Protein AF-A0A6J4Q0Q1-F1 (afdb_monomer)

Structure (mmCIF, N/CA/C/O backbone):
data_AF-A0A6J4Q0Q1-F1
#
_entry.id   AF-A0A6J4Q0Q1-F1
#
loop_
_atom_site.group_PDB
_atom_site.id
_atom_site.type_symbol
_atom_site.label_atom_id
_atom_site.label_alt_id
_atom_site.label_comp_id
_atom_site.label_asym_id
_atom_site.label_entity_id
_atom_site.label_seq_id
_atom_site.pdbx_PDB_ins_code
_atom_site.Cartn_x
_atom_site.Cartn_y
_atom_site.Cartn_z
_atom_site.occupancy
_atom_site.B_iso_or_equiv
_atom_site.auth_seq_id
_atom_site.auth_comp_id
_atom_site.auth_asym_id
_atom_site.auth_atom_id
_atom_site.pdbx_PDB_model_num
ATOM 1 N N . GLY A 1 1 ? -14.219 4.860 -4.121 1.00 73.25 1 GLY A N 1
ATOM 2 C CA . GLY A 1 1 ? -13.343 6.038 -3.914 1.00 73.25 1 GLY A CA 1
ATOM 3 C C . GLY A 1 1 ? -12.033 5.874 -4.670 1.00 73.25 1 GLY A C 1
ATOM 4 O O . GLY A 1 1 ? -11.793 4.786 -5.181 1.00 73.25 1 GLY A O 1
ATOM 5 N N . VAL A 1 2 ? -11.190 6.915 -4.713 1.00 71.25 2 VAL A N 1
ATOM 6 C CA . VAL A 1 2 ? -9.924 6.968 -5.491 1.00 71.25 2 VAL A CA 1
ATOM 7 C C . VAL A 1 2 ? -8.997 5.775 -5.211 1.00 71.25 2 VAL A C 1
ATOM 9 O O . VAL A 1 2 ? -8.459 5.186 -6.141 1.00 71.25 2 VAL A O 1
ATOM 12 N N . SER A 1 3 ? -8.892 5.341 -3.950 1.00 72.56 3 SER A N 1
ATOM 13 C CA . SER A 1 3 ? -8.111 4.152 -3.563 1.00 72.56 3 SER A CA 1
ATOM 14 C C . SER A 1 3 ? -8.631 2.853 -4.199 1.00 72.56 3 SER A C 1
ATOM 16 O O . SER A 1 3 ? -7.836 2.053 -4.679 1.00 72.56 3 SER A O 1
ATOM 18 N N . GLY A 1 4 ? -9.953 2.670 -4.280 1.00 76.06 4 GLY A N 1
ATOM 19 C CA . GLY A 1 4 ? -10.545 1.505 -4.944 1.00 76.06 4 GLY A CA 1
ATOM 20 C C . GLY A 1 4 ? -10.343 1.534 -6.460 1.00 76.06 4 GLY A C 1
ATOM 21 O O . GLY A 1 4 ? -10.070 0.501 -7.055 1.00 76.06 4 GLY A O 1
ATOM 22 N N . PHE A 1 5 ? -10.406 2.718 -7.079 1.00 78.75 5 PHE A N 1
ATOM 23 C CA . PHE A 1 5 ? -10.110 2.872 -8.506 1.00 78.75 5 PHE A CA 1
ATOM 24 C C . PHE A 1 5 ? -8.646 2.535 -8.822 1.00 78.75 5 PHE A C 1
ATOM 26 O O . PHE A 1 5 ? -8.393 1.736 -9.719 1.00 78.75 5 PHE A O 1
ATOM 33 N N . TYR A 1 6 ? -7.697 3.071 -8.044 1.00 81.06 6 TYR A N 1
ATOM 34 C CA . TYR A 1 6 ? -6.270 2.750 -8.162 1.00 81.06 6 TYR A CA 1
ATOM 35 C C . TYR A 1 6 ? -6.022 1.239 -8.076 1.00 81.06 6 TYR A C 1
ATOM 37 O O . TYR A 1 6 ? -5.402 0.654 -8.960 1.00 81.06 6 TYR A O 1
ATOM 45 N N . VAL A 1 7 ? -6.560 0.590 -7.041 1.00 83.25 7 VAL A N 1
ATOM 46 C CA . VAL A 1 7 ? -6.409 -0.854 -6.836 1.00 83.25 7 VAL A CA 1
ATOM 47 C C . VAL A 1 7 ? -6.980 -1.647 -8.012 1.00 83.25 7 VAL A C 1
ATOM 49 O O . VAL A 1 7 ? -6.308 -2.541 -8.523 1.00 83.25 7 VAL A O 1
ATOM 52 N N . SER A 1 8 ? -8.200 -1.330 -8.455 1.00 82.19 8 SER A N 1
ATOM 53 C CA . SER A 1 8 ? -8.849 -2.037 -9.564 1.00 82.19 8 SER A CA 1
ATOM 54 C C . SER A 1 8 ? -8.098 -1.859 -10.881 1.00 82.19 8 SER A C 1
ATOM 56 O O . SER A 1 8 ? -7.964 -2.816 -11.637 1.00 82.19 8 SER A O 1
ATOM 58 N N . PHE A 1 9 ? -7.555 -0.669 -11.140 1.00 86.94 9 PHE A N 1
ATOM 59 C CA . PHE A 1 9 ? -6.755 -0.394 -12.331 1.00 86.94 9 PHE A CA 1
ATOM 60 C C . PHE A 1 9 ? -5.434 -1.181 -12.337 1.00 86.94 9 PHE A C 1
ATOM 62 O O . PHE A 1 9 ? -5.097 -1.841 -13.322 1.00 86.94 9 PHE A O 1
ATOM 69 N N . ILE A 1 10 ? -4.705 -1.177 -11.217 1.00 87.75 10 ILE A N 1
ATOM 70 C CA . ILE A 1 10 ? -3.432 -1.903 -11.095 1.00 87.75 10 ILE A CA 1
ATOM 71 C C . ILE A 1 10 ? -3.640 -3.421 -11.131 1.00 87.75 10 ILE A C 1
ATOM 73 O O . ILE A 1 10 ? -2.828 -4.137 -11.708 1.00 87.75 10 ILE A O 1
ATOM 77 N N . ARG A 1 11 ? -4.733 -3.935 -10.560 1.00 84.69 11 ARG A N 1
ATOM 78 C CA . ARG A 1 11 ? -5.059 -5.370 -10.618 1.00 84.69 11 ARG A CA 1
ATOM 79 C C . ARG A 1 11 ? -5.657 -5.799 -11.963 1.00 84.69 11 ARG A C 1
ATOM 81 O O . ARG A 1 11 ? -5.553 -6.969 -12.310 1.00 84.69 11 ARG A O 1
ATOM 88 N N . GLY A 1 12 ? -6.268 -4.873 -12.704 1.00 87.25 12 GLY A N 1
ATOM 89 C CA . GLY A 1 12 ? -6.841 -5.109 -14.034 1.00 87.25 12 GLY A CA 1
ATOM 90 C C . GLY A 1 12 ? -5.834 -5.020 -15.184 1.00 87.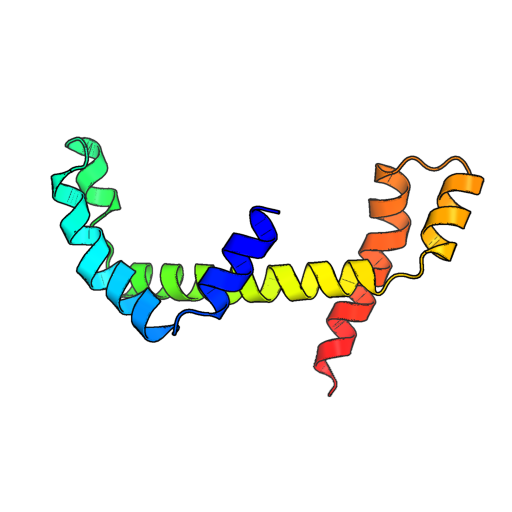25 12 GLY A C 1
ATOM 91 O O . GLY A 1 12 ? -6.162 -5.396 -16.306 1.00 87.25 12 GLY A O 1
ATOM 92 N N . THR A 1 13 ? -4.612 -4.545 -14.927 1.00 91.12 13 THR A N 1
ATOM 93 C CA . THR A 1 13 ? -3.535 -4.473 -15.923 1.00 91.12 13 THR A CA 1
ATOM 94 C C . THR A 1 13 ? -2.521 -5.602 -15.704 1.00 91.12 13 THR A C 1
ATOM 96 O O . THR A 1 13 ? -2.079 -5.814 -14.572 1.00 91.12 13 THR A O 1
ATOM 99 N N . PRO A 1 14 ? -2.112 -6.341 -16.754 1.00 92.25 14 PRO A N 1
ATOM 100 C CA . PRO A 1 14 ? -1.101 -7.385 -16.611 1.00 92.25 14 PRO A CA 1
ATOM 101 C C . PRO A 1 14 ? 0.225 -6.821 -16.082 1.00 92.25 14 PRO A C 1
ATOM 103 O O . PRO A 1 14 ? 0.696 -5.790 -16.563 1.00 92.25 14 PRO A O 1
ATOM 106 N N . LEU A 1 15 ? 0.874 -7.523 -15.144 1.00 91.44 15 LEU A N 1
ATOM 107 C CA . LEU A 1 15 ? 2.156 -7.092 -14.561 1.00 91.44 15 LEU A CA 1
ATOM 108 C C . LEU A 1 15 ? 3.220 -6.824 -15.636 1.00 91.44 15 LEU A C 1
ATOM 110 O O . LEU A 1 15 ? 3.967 -5.855 -15.546 1.00 91.44 15 LEU A O 1
ATOM 114 N N . ILE A 1 16 ? 3.259 -7.651 -16.682 1.00 91.00 16 ILE A N 1
ATOM 115 C CA . ILE A 1 16 ? 4.203 -7.480 -17.789 1.00 91.00 16 ILE A CA 1
ATOM 116 C C . ILE A 1 16 ? 4.015 -6.134 -18.508 1.00 91.00 16 ILE A C 1
ATOM 118 O O . ILE A 1 16 ? 4.998 -5.482 -18.848 1.00 91.00 16 ILE A O 1
ATOM 122 N N . VAL A 1 17 ? 2.770 -5.667 -18.659 1.00 92.38 17 VAL A N 1
ATOM 123 C CA . VAL A 1 17 ? 2.462 -4.351 -19.242 1.00 92.38 17 VAL A CA 1
ATOM 124 C C . VAL A 1 17 ? 2.972 -3.238 -18.332 1.00 92.38 17 VAL A C 1
ATOM 126 O O . VAL A 1 17 ? 3.534 -2.266 -18.824 1.00 92.38 17 VAL A O 1
ATOM 129 N N . GLN A 1 18 ? 2.848 -3.394 -17.011 1.00 92.19 18 GLN A N 1
ATOM 130 C CA . GLN A 1 18 ? 3.374 -2.425 -16.042 1.00 92.19 18 GLN A CA 1
ATOM 131 C C . GLN A 1 18 ? 4.906 -2.339 -16.106 1.00 92.19 18 GLN A C 1
ATOM 133 O O . GLN A 1 18 ? 5.456 -1.241 -16.118 1.00 92.19 18 GLN A O 1
ATOM 138 N N . ILE A 1 19 ? 5.596 -3.480 -16.216 1.00 91.06 19 ILE A N 1
ATOM 139 C CA . ILE A 1 19 ? 7.058 -3.527 -16.375 1.00 91.06 19 ILE A CA 1
ATOM 140 C C . ILE A 1 19 ? 7.478 -2.842 -17.679 1.00 91.06 19 ILE A C 1
ATOM 142 O O . ILE A 1 19 ? 8.362 -1.987 -17.655 1.00 91.06 19 ILE A O 1
ATOM 146 N N . PHE A 1 20 ? 6.834 -3.168 -18.804 1.00 90.88 20 PHE A N 1
ATOM 147 C CA . PHE A 1 20 ? 7.135 -2.534 -20.090 1.00 90.88 20 PHE A CA 1
ATOM 148 C C . PHE A 1 20 ? 6.871 -1.031 -20.069 1.00 90.88 20 PHE A C 1
ATOM 150 O O . PHE A 1 20 ? 7.688 -0.260 -20.566 1.00 90.88 20 PHE A O 1
ATOM 157 N N . PHE A 1 21 ? 5.766 -0.603 -19.462 1.00 90.75 21 PHE A N 1
ATOM 158 C CA . PHE A 1 21 ? 5.441 0.811 -19.341 1.00 90.75 21 PHE A CA 1
ATOM 159 C C . PHE A 1 21 ? 6.502 1.568 -18.533 1.00 90.75 21 PHE A C 1
ATOM 161 O O . PHE A 1 21 ? 6.955 2.626 -18.962 1.00 90.75 21 PHE A O 1
ATOM 168 N N . ILE A 1 22 ? 6.952 1.016 -17.404 1.00 90.81 22 ILE A N 1
ATOM 169 C CA . ILE A 1 22 ? 7.969 1.655 -16.557 1.00 90.81 22 ILE A CA 1
ATOM 170 C C . ILE A 1 22 ? 9.349 1.645 -17.225 1.00 90.81 22 ILE A C 1
ATOM 172 O O . ILE A 1 22 ? 10.052 2.648 -17.176 1.00 90.81 22 ILE A O 1
ATOM 176 N N . TYR A 1 23 ? 9.739 0.542 -17.861 1.00 88.56 23 TYR A N 1
ATOM 177 C CA . TYR A 1 23 ? 11.078 0.410 -18.434 1.00 88.56 23 TYR A CA 1
ATOM 178 C C . TYR A 1 23 ? 11.233 1.117 -19.787 1.00 88.56 23 TYR A C 1
ATOM 180 O O . TYR A 1 23 ? 12.260 1.737 -20.041 1.00 88.56 23 TYR A O 1
ATOM 188 N N . LEU A 1 24 ? 10.223 1.039 -20.660 1.00 88.62 24 LEU A N 1
ATOM 189 C CA . LEU A 1 24 ? 10.294 1.577 -22.025 1.00 88.62 24 LEU A CA 1
ATOM 190 C C . LEU A 1 24 ? 9.498 2.870 -22.207 1.00 88.62 24 LEU A C 1
ATOM 192 O O . LEU A 1 24 ? 9.894 3.715 -23.006 1.00 88.62 24 LEU A O 1
ATOM 196 N N . GLY A 1 25 ? 8.371 3.024 -21.509 1.00 87.62 25 GLY A N 1
ATOM 197 C CA . GLY A 1 25 ? 7.484 4.182 -21.657 1.00 87.62 25 GLY A CA 1
ATOM 198 C C . GLY A 1 25 ? 7.915 5.381 -20.814 1.00 87.62 25 GLY A C 1
ATOM 199 O O . GLY A 1 25 ? 7.936 6.509 -21.297 1.00 87.62 25 GLY A O 1
ATOM 200 N N . LEU A 1 26 ? 8.312 5.144 -19.566 1.00 86.12 26 LEU A N 1
ATOM 201 C CA . LEU A 1 26 ? 8.676 6.190 -18.606 1.00 86.12 26 LEU A CA 1
ATOM 202 C C . LEU A 1 26 ? 9.876 7.049 -19.063 1.00 86.12 26 LEU A C 1
ATOM 204 O O . LEU A 1 26 ? 9.768 8.274 -18.981 1.00 86.12 26 LEU A O 1
ATOM 208 N N . PRO A 1 27 ? 10.947 6.483 -19.661 1.00 85.81 27 PRO A N 1
ATOM 209 C CA . PRO A 1 27 ? 12.029 7.282 -20.239 1.00 85.81 27 PRO A CA 1
ATOM 210 C C . PRO A 1 27 ? 11.584 8.180 -21.400 1.00 85.81 27 PRO A C 1
ATOM 212 O O . PRO A 1 27 ? 12.148 9.253 -21.589 1.00 85.81 27 PRO A O 1
ATOM 215 N N . GLN A 1 28 ? 10.544 7.803 -22.155 1.00 85.06 28 GLN A N 1
ATOM 216 C CA . GLN A 1 28 ? 10.004 8.658 -23.223 1.00 85.06 28 GLN A CA 1
ATOM 217 C C . GLN A 1 28 ? 9.320 9.902 -22.656 1.00 85.06 28 GLN A C 1
ATOM 219 O O . GLN A 1 28 ? 9.233 10.918 -23.337 1.00 85.06 28 GLN A O 1
ATOM 224 N N . LEU A 1 29 ? 8.855 9.855 -21.407 1.00 82.25 29 LEU A N 1
ATOM 225 C CA . LEU A 1 29 ? 8.280 11.013 -20.728 1.00 82.25 29 LEU A CA 1
ATOM 226 C C . LEU A 1 29 ? 9.351 11.961 -20.171 1.00 82.25 29 LEU A C 1
ATOM 228 O O . LEU A 1 29 ? 9.040 13.117 -19.891 1.00 82.25 29 LEU A O 1
ATOM 232 N N . ALA A 1 30 ? 10.612 11.519 -20.079 1.00 82.56 30 ALA A N 1
ATOM 233 C CA . ALA A 1 30 ? 11.727 12.337 -19.602 1.00 82.56 30 ALA A CA 1
ATOM 234 C C . ALA A 1 30 ? 11.904 13.624 -20.425 1.00 82.56 30 ALA A C 1
ATOM 236 O O . ALA A 1 30 ? 12.272 14.655 -19.872 1.00 82.56 30 ALA A O 1
ATOM 237 N N . GLN A 1 31 ? 11.577 13.597 -21.722 1.00 80.12 31 GLN A N 1
ATOM 238 C CA . GLN A 1 31 ? 11.669 14.765 -22.609 1.00 80.12 31 GLN A CA 1
ATOM 239 C C . GLN A 1 31 ? 10.724 15.915 -22.220 1.00 80.12 31 GLN A C 1
ATOM 241 O O . GLN A 1 31 ? 10.984 17.066 -22.555 1.00 80.12 31 GLN A O 1
ATOM 246 N N . TYR A 1 32 ? 9.641 15.615 -21.497 1.00 83.31 32 TYR A N 1
ATOM 247 C CA . TYR A 1 32 ? 8.689 16.612 -21.003 1.00 83.31 32 TYR A CA 1
ATOM 248 C C . TYR A 1 32 ? 9.034 17.096 -19.586 1.00 83.31 32 TYR A C 1
ATOM 250 O O . TYR A 1 32 ? 8.375 17.996 -19.066 1.00 83.31 32 TYR A O 1
ATOM 258 N N . ALA A 1 33 ? 10.050 16.508 -18.946 1.00 78.81 33 ALA A N 1
ATOM 259 C CA . ALA A 1 33 ? 10.463 16.873 -17.601 1.00 78.81 33 ALA A CA 1
ATOM 260 C C . ALA A 1 33 ? 11.482 18.035 -17.617 1.00 78.81 33 ALA A C 1
ATOM 262 O O . ALA A 1 33 ? 12.384 18.065 -18.465 1.00 78.81 33 ALA A O 1
ATOM 263 N N . PRO A 1 34 ? 11.399 18.980 -16.658 1.00 77.94 34 PRO A N 1
ATOM 264 C CA . PRO A 1 34 ? 12.403 20.028 -16.489 1.00 77.94 34 PRO A CA 1
ATOM 265 C C . PRO A 1 34 ? 13.795 19.423 -16.281 1.00 77.94 34 PRO A C 1
ATOM 267 O O . PRO A 1 34 ? 13.932 18.472 -15.514 1.00 77.94 34 PRO A O 1
ATOM 270 N N . GLY A 1 35 ? 14.821 19.998 -16.918 1.00 78.44 35 GLY A N 1
ATOM 271 C CA . GLY A 1 35 ? 16.207 19.494 -16.984 1.00 78.44 35 GLY A CA 1
ATOM 272 C C . GLY A 1 35 ? 16.720 18.668 -15.788 1.00 78.44 35 GLY A C 1
ATOM 273 O O . GLY A 1 35 ? 17.082 17.509 -15.987 1.00 78.44 35 GLY A O 1
ATOM 274 N N . PRO A 1 36 ? 16.721 19.187 -14.543 1.00 78.69 36 PRO A N 1
ATOM 275 C CA . PRO A 1 36 ? 17.267 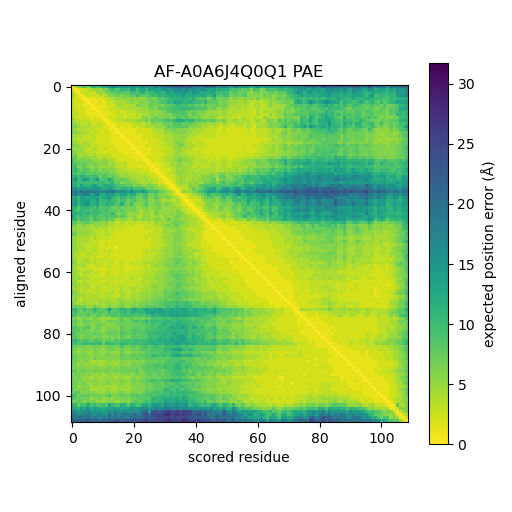18.453 -13.395 1.00 78.69 36 PRO A CA 1
ATOM 276 C C . PRO A 1 36 ? 16.456 17.209 -12.990 1.00 78.69 36 PRO A C 1
ATOM 278 O O . PRO A 1 36 ? 16.970 16.351 -12.279 1.00 78.69 36 PRO A O 1
ATOM 281 N N . LEU A 1 37 ? 15.201 17.090 -13.429 1.00 78.25 37 LEU A N 1
ATOM 282 C CA . LEU A 1 37 ? 14.314 15.972 -13.103 1.00 78.25 37 LEU A CA 1
ATOM 283 C C . LEU A 1 37 ? 14.317 14.870 -14.169 1.00 78.25 37 LEU A C 1
ATOM 285 O O . LEU A 1 37 ? 13.785 13.797 -13.911 1.00 78.25 37 LEU A O 1
ATOM 289 N N . GLN A 1 38 ? 14.931 15.080 -15.339 1.00 77.25 38 GLN A N 1
ATOM 290 C CA . GLN A 1 38 ? 14.927 14.095 -16.434 1.00 77.25 38 GLN A CA 1
ATOM 291 C C . GLN A 1 38 ? 15.556 12.755 -16.020 1.00 77.25 38 GLN A C 1
ATOM 293 O O . GLN A 1 38 ? 15.067 11.693 -16.401 1.00 77.25 38 GLN A O 1
ATOM 298 N N . GLY A 1 39 ? 16.577 12.796 -15.158 1.00 75.50 39 GLY A N 1
ATOM 299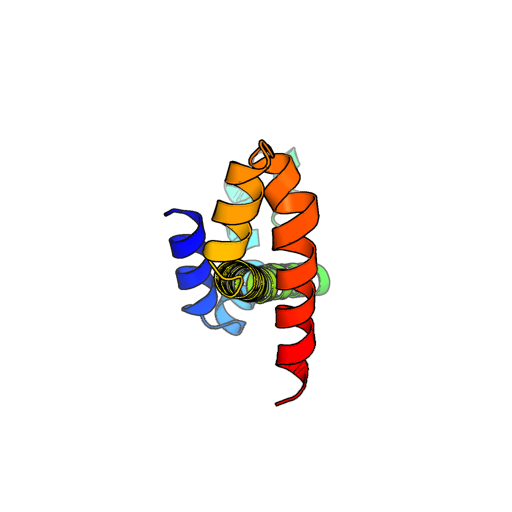 C CA . GLY A 1 39 ? 17.232 11.600 -14.622 1.00 75.50 39 GLY A CA 1
ATOM 300 C C . GLY A 1 39 ? 16.329 10.702 -13.765 1.00 75.50 39 GLY A C 1
ATOM 301 O O . GLY A 1 39 ? 16.593 9.510 -13.675 1.00 75.50 39 GLY A O 1
ATOM 302 N N . LEU A 1 40 ? 15.236 11.222 -13.185 1.00 77.00 40 LEU A N 1
ATOM 303 C CA . LEU A 1 40 ? 14.271 10.413 -12.418 1.00 77.00 40 LEU A CA 1
ATOM 304 C C . LEU A 1 40 ? 13.426 9.491 -13.304 1.00 77.00 40 LEU A C 1
ATOM 306 O O . LEU A 1 40 ? 12.896 8.493 -12.819 1.00 77.00 40 LEU A O 1
ATOM 310 N N . PHE A 1 41 ? 13.290 9.823 -14.588 1.00 76.75 41 PHE A N 1
ATOM 311 C CA . PHE A 1 41 ? 12.487 9.061 -15.544 1.00 76.75 41 PHE A CA 1
ATOM 312 C C . PHE A 1 41 ? 13.301 7.973 -16.257 1.00 76.75 41 PHE A C 1
ATOM 314 O O . PHE A 1 41 ? 12.725 7.062 -16.850 1.00 76.75 41 PHE A O 1
ATOM 321 N N . ILE A 1 42 ? 14.635 8.039 -16.178 1.00 79.31 42 ILE A N 1
ATOM 322 C CA . ILE A 1 42 ? 15.552 7.051 -16.751 1.00 79.31 42 ILE A CA 1
ATOM 323 C C . ILE A 1 42 ? 15.937 6.063 -15.650 1.00 79.31 42 ILE A C 1
ATOM 325 O O . ILE A 1 42 ? 16.889 6.256 -14.897 1.00 79.31 42 ILE A O 1
ATOM 329 N N . LEU A 1 43 ? 15.154 4.996 -15.541 1.00 82.75 43 LEU A N 1
ATOM 330 C CA . LEU A 1 43 ? 15.314 3.984 -14.504 1.00 82.75 43 LEU A CA 1
ATOM 331 C C . LEU A 1 43 ? 16.114 2.787 -15.034 1.00 82.75 43 LEU A C 1
ATOM 333 O O . LEU A 1 43 ? 15.839 2.262 -16.111 1.00 82.75 43 LEU A O 1
ATOM 337 N N . GLY A 1 44 ? 17.076 2.300 -14.246 1.00 86.12 44 GLY A N 1
ATOM 338 C CA . GLY A 1 44 ? 17.768 1.042 -14.547 1.00 86.12 44 GLY A CA 1
ATOM 339 C C . GLY A 1 44 ? 16.813 -0.159 -14.543 1.00 86.12 44 GLY A C 1
ATOM 340 O O . GLY A 1 44 ? 15.737 -0.111 -13.940 1.00 86.12 44 GLY A O 1
ATOM 341 N N . THR A 1 45 ? 17.211 -1.266 -15.178 1.00 87.38 45 THR A N 1
ATOM 342 C CA . THR A 1 45 ? 16.371 -2.473 -15.321 1.00 87.38 45 THR A CA 1
ATOM 343 C C . THR A 1 45 ? 15.894 -3.018 -13.972 1.00 87.38 45 THR A C 1
ATOM 345 O O . THR A 1 45 ? 14.714 -3.323 -13.805 1.00 87.38 45 THR A O 1
ATOM 348 N N . VAL A 1 46 ? 16.789 -3.078 -12.978 1.00 91.31 46 VAL A N 1
ATOM 349 C CA . VAL A 1 46 ? 16.457 -3.545 -11.621 1.00 91.31 46 VAL A CA 1
ATOM 350 C C . VAL A 1 46 ? 15.458 -2.603 -10.948 1.00 91.31 46 VAL A C 1
ATOM 352 O O . VAL A 1 46 ? 14.432 -3.057 -10.451 1.00 91.31 46 VAL A O 1
ATOM 355 N N . THR A 1 47 ? 15.711 -1.293 -10.978 1.00 90.75 47 THR A N 1
ATOM 356 C CA . THR A 1 47 ? 14.829 -0.287 -10.364 1.00 90.75 47 THR A CA 1
ATOM 357 C C . THR A 1 47 ? 13.440 -0.290 -10.998 1.00 90.75 47 THR A C 1
ATOM 359 O O . THR A 1 47 ? 12.441 -0.240 -10.285 1.00 90.75 47 THR A O 1
ATOM 362 N N . SER A 1 48 ? 13.365 -0.421 -12.325 1.00 89.88 48 SER A N 1
ATOM 363 C CA . SER A 1 48 ? 12.103 -0.522 -13.066 1.00 89.88 48 SER A CA 1
ATOM 364 C C . SER A 1 48 ? 11.303 -1.759 -12.657 1.00 89.88 48 SER A C 1
ATOM 366 O O . SER A 1 48 ? 10.104 -1.665 -12.392 1.00 89.88 48 SER A O 1
ATOM 368 N N . GLY A 1 49 ? 11.973 -2.911 -12.537 1.00 91.50 49 GLY A N 1
ATOM 369 C CA . GLY A 1 49 ? 11.362 -4.148 -12.052 1.00 91.50 49 GLY A CA 1
ATOM 370 C C . GLY A 1 49 ? 10.852 -4.024 -10.615 1.00 91.50 49 GLY A C 1
ATOM 371 O O . GLY A 1 49 ? 9.709 -4.381 -10.339 1.00 91.50 49 GLY A O 1
ATOM 3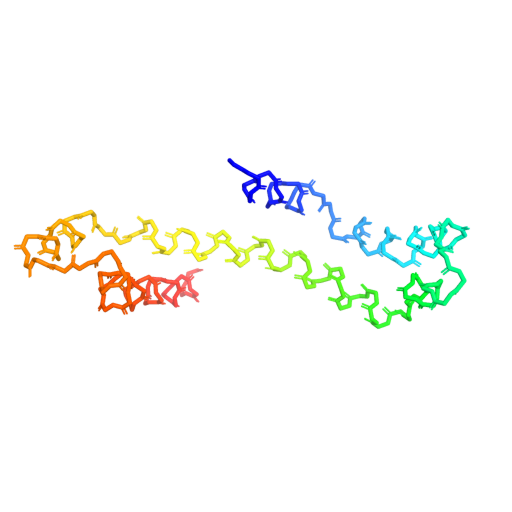72 N N . VAL A 1 50 ? 11.658 -3.457 -9.711 1.00 94.00 50 VAL A N 1
ATOM 373 C CA . VAL A 1 50 ? 11.270 -3.214 -8.311 1.00 94.00 50 VAL A CA 1
ATOM 374 C C . VAL A 1 50 ? 10.056 -2.290 -8.222 1.00 94.00 50 VAL A C 1
ATOM 376 O O . VAL A 1 50 ? 9.142 -2.575 -7.453 1.00 94.00 50 VAL A O 1
ATOM 379 N N . LEU A 1 51 ? 10.004 -1.221 -9.019 1.00 93.00 51 LEU A N 1
ATOM 380 C CA . LEU A 1 51 ? 8.867 -0.300 -9.035 1.00 93.00 51 LEU A CA 1
ATOM 381 C C . LEU A 1 51 ? 7.597 -0.960 -9.572 1.00 93.00 51 LEU A C 1
ATOM 383 O O . LEU A 1 51 ? 6.552 -0.862 -8.931 1.00 93.00 51 LEU A O 1
ATOM 387 N N . ALA A 1 52 ? 7.682 -1.670 -10.700 1.00 92.50 52 ALA A N 1
ATOM 388 C CA . ALA A 1 52 ? 6.538 -2.376 -11.274 1.00 92.50 52 ALA A CA 1
ATOM 389 C C . ALA A 1 52 ? 5.970 -3.413 -10.297 1.00 92.50 52 ALA A C 1
ATOM 391 O O . ALA A 1 52 ? 4.770 -3.431 -10.020 1.00 92.50 52 ALA A O 1
ATOM 392 N N . LEU A 1 53 ? 6.846 -4.239 -9.719 1.00 93.38 53 LEU A N 1
ATOM 393 C CA . LEU A 1 53 ? 6.465 -5.232 -8.721 1.00 93.38 53 LEU A CA 1
ATOM 394 C C . LEU A 1 53 ? 5.901 -4.562 -7.468 1.00 93.38 53 LEU A C 1
ATOM 396 O O . LEU A 1 53 ? 4.855 -4.977 -6.981 1.00 93.38 53 LEU A O 1
ATOM 400 N N . GLY A 1 54 ? 6.546 -3.510 -6.965 1.00 94.44 54 GLY A N 1
ATOM 401 C CA . GLY A 1 54 ? 6.119 -2.788 -5.769 1.00 94.44 54 GLY A CA 1
ATOM 402 C C . GLY A 1 54 ? 4.728 -2.172 -5.910 1.00 94.44 54 GLY A C 1
ATOM 403 O O . GLY A 1 54 ? 3.906 -2.310 -5.006 1.00 94.44 54 GLY A O 1
ATOM 404 N N . ILE A 1 55 ? 4.429 -1.557 -7.057 1.00 92.00 55 ILE A N 1
ATOM 405 C CA . ILE A 1 55 ? 3.103 -1.000 -7.366 1.00 92.00 55 ILE A CA 1
ATOM 406 C C . ILE A 1 55 ? 2.056 -2.114 -7.409 1.00 92.00 55 ILE A C 1
ATOM 408 O O . ILE A 1 55 ? 1.008 -2.007 -6.764 1.00 92.00 55 ILE A O 1
ATOM 412 N N . ASN A 1 56 ? 2.359 -3.196 -8.128 1.00 92.19 56 ASN A N 1
ATOM 413 C CA . ASN A 1 56 ? 1.455 -4.324 -8.286 1.00 92.19 56 ASN A CA 1
ATOM 414 C C . ASN A 1 56 ? 1.143 -4.982 -6.934 1.00 92.19 56 ASN A C 1
ATOM 416 O O . ASN A 1 56 ? -0.008 -4.988 -6.492 1.00 92.19 56 ASN A O 1
ATOM 420 N N . TYR A 1 57 ? 2.176 -5.441 -6.224 1.00 92.50 57 TYR A N 1
ATOM 421 C CA . TYR A 1 57 ? 2.047 -6.051 -4.901 1.00 92.50 57 TYR A CA 1
ATOM 422 C C . TYR A 1 57 ? 1.427 -5.096 -3.880 1.00 92.50 57 TYR A C 1
ATOM 424 O O . TYR A 1 57 ? 0.626 -5.533 -3.056 1.00 92.50 57 TYR A O 1
ATOM 432 N N . GLY A 1 58 ? 1.739 -3.800 -3.942 1.00 91.94 58 GLY A N 1
ATOM 433 C CA . GLY A 1 58 ? 1.149 -2.784 -3.075 1.00 91.94 58 GLY A CA 1
ATOM 434 C C . GLY A 1 58 ? -0.370 -2.691 -3.230 1.00 91.94 58 GLY A C 1
ATOM 435 O O . GLY A 1 58 ? -1.085 -2.636 -2.228 1.00 91.94 58 GLY A O 1
ATOM 436 N N . ALA A 1 59 ? -0.883 -2.751 -4.464 1.00 90.31 59 ALA A N 1
ATOM 437 C CA . ALA A 1 59 ? -2.324 -2.769 -4.719 1.00 90.31 59 ALA A CA 1
ATOM 438 C C . ALA A 1 59 ? -2.999 -4.037 -4.166 1.00 90.31 59 ALA A C 1
ATOM 440 O O . ALA A 1 59 ? -4.060 -3.947 -3.546 1.00 90.31 59 ALA A O 1
ATOM 441 N N . TYR A 1 60 ? -2.375 -5.208 -4.329 1.00 89.25 60 TYR A N 1
ATOM 442 C CA . TYR A 1 60 ? -2.876 -6.454 -3.736 1.00 89.25 60 TYR A CA 1
ATOM 443 C C . TYR A 1 60 ? -2.849 -6.418 -2.203 1.00 89.25 60 TYR A C 1
ATOM 445 O O . TYR A 1 60 ? -3.824 -6.807 -1.560 1.00 89.25 60 TYR A O 1
ATOM 453 N N . MET A 1 61 ? -1.773 -5.901 -1.605 1.00 90.56 61 MET A N 1
ATOM 454 C CA . MET A 1 61 ? -1.662 -5.760 -0.152 1.00 90.56 61 MET A CA 1
ATOM 455 C C . MET A 1 61 ? -2.724 -4.819 0.410 1.00 90.56 61 MET A C 1
ATOM 457 O O . MET A 1 61 ? -3.336 -5.142 1.425 1.00 90.56 61 MET A O 1
ATOM 461 N N . ALA A 1 62 ? -3.000 -3.695 -0.257 1.00 91.00 62 ALA A N 1
ATOM 462 C CA . ALA A 1 62 ? -4.049 -2.769 0.164 1.00 91.00 62 ALA A CA 1
ATOM 463 C C . ALA A 1 62 ? -5.419 -3.463 0.289 1.00 91.00 62 ALA A C 1
ATOM 465 O O . ALA A 1 62 ? -6.129 -3.244 1.271 1.00 91.00 62 ALA A O 1
ATOM 466 N N . GLU A 1 63 ? -5.763 -4.352 -0.647 1.00 89.31 63 GLU A N 1
ATOM 467 C CA . GLU A 1 63 ? -7.002 -5.136 -0.580 1.00 89.31 63 GLU A CA 1
ATOM 468 C C . GLU A 1 63 ? -7.004 -6.152 0.553 1.00 89.31 63 GLU A C 1
ATOM 470 O O . GLU A 1 63 ? -8.014 -6.288 1.238 1.00 89.31 63 GLU A O 1
ATOM 475 N N . ILE A 1 64 ? -5.877 -6.822 0.795 1.00 89.94 64 ILE A N 1
ATOM 476 C CA . ILE A 1 64 ? -5.738 -7.760 1.913 1.00 89.94 64 ILE A CA 1
ATOM 477 C C . ILE A 1 64 ? -5.935 -7.030 3.247 1.00 89.94 64 ILE A C 1
ATOM 479 O O . ILE A 1 64 ? -6.694 -7.494 4.099 1.00 89.94 64 ILE A O 1
ATOM 483 N N . PHE A 1 65 ? -5.317 -5.860 3.425 1.00 91.44 65 PHE A N 1
ATOM 484 C CA . PHE A 1 65 ? -5.507 -5.048 4.629 1.00 91.44 65 PHE A CA 1
ATOM 485 C C . PHE A 1 65 ? -6.947 -4.550 4.767 1.00 91.44 65 PHE A C 1
ATOM 487 O O . PHE A 1 65 ? -7.521 -4.631 5.855 1.00 91.44 65 PHE A O 1
ATOM 494 N N . ARG A 1 66 ? -7.557 -4.078 3.674 1.00 90.75 66 ARG A N 1
ATOM 495 C CA . ARG A 1 66 ? -8.955 -3.631 3.658 1.00 90.75 66 ARG A CA 1
ATOM 496 C C . ARG A 1 66 ? -9.904 -4.766 4.042 1.00 90.75 66 ARG A C 1
ATOM 498 O O . ARG A 1 66 ? -10.756 -4.568 4.905 1.00 90.75 66 ARG A O 1
ATOM 505 N N . ALA A 1 67 ? -9.738 -5.942 3.442 1.00 90.56 67 ALA A N 1
ATOM 506 C CA . ALA A 1 67 ? -10.525 -7.131 3.747 1.00 90.56 67 ALA A CA 1
ATOM 507 C C . ALA A 1 67 ? -10.316 -7.588 5.199 1.00 90.56 67 ALA A C 1
ATOM 509 O O . ALA A 1 67 ? -11.284 -7.884 5.893 1.00 90.56 67 ALA A O 1
ATOM 510 N N . GLY A 1 68 ? -9.076 -7.565 5.695 1.00 92.44 68 GLY A N 1
ATOM 511 C CA . GLY A 1 68 ? -8.756 -7.894 7.085 1.00 92.44 68 GLY A CA 1
ATOM 512 C C . GLY A 1 68 ? -9.417 -6.960 8.099 1.00 92.44 68 GLY A C 1
ATOM 513 O O . GLY A 1 68 ? -9.922 -7.422 9.117 1.00 92.44 68 GLY A O 1
ATOM 514 N N . ILE A 1 69 ? -9.459 -5.654 7.815 1.00 92.69 69 ILE A N 1
ATOM 515 C CA . ILE A 1 69 ? -10.164 -4.670 8.652 1.00 92.69 69 ILE A CA 1
ATOM 516 C C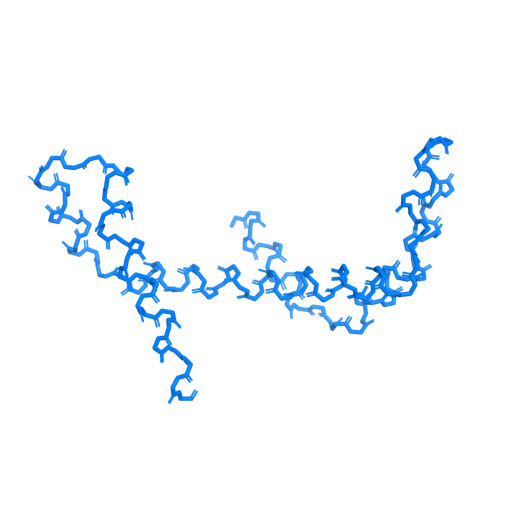 . ILE A 1 69 ? -11.680 -4.896 8.602 1.00 92.69 69 ILE A C 1
ATOM 518 O O . ILE A 1 69 ? -12.329 -4.861 9.642 1.00 92.69 69 ILE A O 1
ATOM 522 N N . GLN A 1 70 ? -12.243 -5.156 7.418 1.00 91.56 70 GLN A N 1
ATOM 523 C CA . GLN A 1 70 ? -13.680 -5.414 7.250 1.00 91.56 70 GLN A CA 1
ATOM 524 C C . GLN A 1 70 ? -14.147 -6.735 7.869 1.00 91.56 70 GLN A C 1
ATOM 526 O O . GLN A 1 70 ? -15.321 -6.868 8.196 1.00 91.56 70 GLN A O 1
ATOM 531 N N . ALA A 1 71 ? -13.243 -7.699 8.048 1.00 91.69 71 ALA A N 1
ATOM 532 C CA . ALA A 1 71 ? -13.543 -8.958 8.717 1.00 91.69 71 ALA A CA 1
ATOM 533 C C . ALA A 1 71 ? -13.749 -8.806 10.237 1.00 91.69 71 ALA A C 1
ATOM 535 O O . ALA A 1 71 ? -14.265 -9.722 10.876 1.00 91.69 71 ALA A O 1
ATOM 536 N N . VAL A 1 72 ? -13.348 -7.677 10.836 1.00 91.62 72 VAL A N 1
ATOM 537 C CA . VAL A 1 72 ? -13.603 -7.403 12.256 1.00 91.62 72 VAL A CA 1
ATOM 538 C C . VAL A 1 72 ? -15.083 -7.070 12.444 1.00 91.62 72 VAL A C 1
ATOM 540 O O . VAL A 1 72 ? -15.605 -6.140 11.833 1.00 91.62 72 VAL A O 1
ATOM 543 N N . GLY A 1 73 ? -15.765 -7.826 13.306 1.00 92.19 73 GLY A N 1
ATOM 544 C CA . GLY A 1 73 ? -17.201 -7.667 13.534 1.00 92.19 73 GLY A CA 1
ATOM 545 C C . GLY A 1 73 ? -17.577 -6.285 14.078 1.00 92.19 73 GLY A C 1
ATOM 546 O O . GLY A 1 73 ? -16.937 -5.775 14.999 1.00 92.19 73 GLY A O 1
ATOM 547 N N . HIS A 1 74 ? -18.664 -5.712 13.555 1.00 89.81 74 HIS A N 1
ATOM 548 C CA . HIS A 1 74 ? -19.172 -4.389 13.944 1.00 89.81 74 HIS A CA 1
ATOM 549 C C . HIS A 1 74 ? -19.445 -4.269 15.453 1.00 89.81 74 HIS A C 1
ATOM 551 O O . HIS A 1 74 ? -19.120 -3.243 16.045 1.00 89.81 74 HIS A O 1
ATOM 557 N N . GLY A 1 75 ? -19.894 -5.347 16.109 1.00 92.94 75 GLY A N 1
ATOM 558 C CA . GLY A 1 75 ? -20.128 -5.358 17.558 1.00 92.94 75 GLY A CA 1
ATOM 559 C C . GLY A 1 75 ? -18.882 -5.054 18.405 1.00 92.94 75 GLY A C 1
ATOM 560 O O . GLY A 1 75 ? -19.000 -4.473 19.477 1.00 92.94 75 GLY A O 1
ATOM 561 N N . GLN A 1 76 ? -17.670 -5.366 17.924 1.00 92.19 76 GLN A N 1
ATOM 562 C CA . GLN A 1 76 ? -16.424 -4.983 18.610 1.00 92.19 76 GLN A CA 1
ATOM 563 C C . GLN A 1 76 ? -16.208 -3.463 18.585 1.00 92.19 76 GLN A C 1
ATOM 565 O O . GLN A 1 76 ? -15.686 -2.888 19.538 1.00 92.19 76 GLN A O 1
ATOM 570 N N . VAL A 1 77 ? -16.606 -2.812 17.491 1.00 93.62 77 VAL A N 1
ATOM 571 C CA . VAL A 1 77 ? -16.510 -1.359 17.320 1.00 93.62 77 VAL A CA 1
ATOM 572 C C . VAL A 1 77 ? -17.584 -0.658 18.148 1.00 93.62 77 VAL A C 1
ATOM 574 O O . VAL A 1 77 ? -17.275 0.312 18.834 1.00 93.62 77 VAL A O 1
ATOM 577 N N . GLU A 1 78 ? -18.812 -1.170 18.139 1.00 93.62 78 GLU A N 1
ATOM 578 C CA . GLU A 1 78 ? -19.923 -0.643 18.941 1.00 93.62 78 GLU A CA 1
ATOM 579 C C . GLU A 1 78 ? -19.654 -0.785 20.446 1.00 93.62 78 GLU A C 1
ATOM 581 O O . GLU A 1 78 ? -19.827 0.177 21.191 1.00 93.62 78 GLU A O 1
ATOM 586 N N . ALA A 1 79 ? -19.125 -1.929 20.897 1.00 94.19 79 ALA A N 1
ATOM 587 C CA . ALA A 1 79 ? -18.724 -2.125 22.291 1.00 94.19 79 ALA A CA 1
ATOM 588 C C . ALA A 1 79 ? -17.613 -1.151 22.719 1.00 94.19 79 ALA A C 1
ATOM 590 O O . ALA A 1 79 ? -17.658 -0.592 23.813 1.00 94.19 79 ALA A O 1
ATOM 591 N N . ALA A 1 80 ? -16.631 -0.899 21.848 1.00 93.81 80 ALA A N 1
ATOM 592 C CA . ALA A 1 80 ? -15.583 0.086 22.105 1.00 93.81 80 ALA A CA 1
ATOM 593 C C . ALA A 1 80 ? -16.150 1.504 22.264 1.00 93.81 80 ALA A C 1
ATOM 595 O O . ALA A 1 80 ? -15.754 2.244 23.165 1.00 93.81 80 ALA A O 1
ATOM 596 N N . GLN A 1 81 ? -17.094 1.874 21.396 1.00 93.62 81 GLN A N 1
ATOM 597 C CA . GLN A 1 81 ? -17.770 3.168 21.446 1.00 93.62 81 GLN A CA 1
ATOM 598 C C . GLN A 1 81 ? -18.637 3.305 22.702 1.00 93.62 81 GLN A C 1
ATOM 600 O O . GLN A 1 81 ? -18.608 4.358 23.334 1.00 93.62 81 GLN A O 1
ATOM 605 N N . ALA A 1 82 ? -19.329 2.239 23.121 1.00 95.69 82 ALA A N 1
ATOM 606 C CA . ALA A 1 82 ? -20.100 2.207 24.366 1.00 95.69 82 ALA A CA 1
ATOM 607 C C . ALA A 1 82 ? -19.219 2.402 25.615 1.00 95.69 82 ALA A C 1
ATOM 609 O O . ALA A 1 82 ? -19.661 2.979 26.604 1.00 95.69 82 ALA A O 1
ATOM 610 N N . LEU A 1 83 ? -17.949 1.988 25.550 1.00 95.25 83 LEU A N 1
ATOM 611 C CA . LEU A 1 83 ? -16.936 2.229 26.585 1.00 95.25 83 LEU A CA 1
ATOM 612 C C . LEU A 1 83 ? -16.265 3.614 26.479 1.00 95.25 83 LEU A C 1
ATOM 614 O O . LEU A 1 83 ? -15.272 3.874 27.158 1.00 95.25 83 LEU A O 1
ATOM 618 N N . GLY A 1 84 ? -16.771 4.504 25.619 1.00 96.19 84 GLY A N 1
ATOM 619 C CA . GLY A 1 84 ? -16.258 5.865 25.448 1.00 96.19 84 GLY A CA 1
ATOM 620 C C . GLY A 1 84 ? -14.944 5.956 24.664 1.00 96.19 84 GLY A C 1
ATOM 621 O O . GLY A 1 84 ? -14.265 6.982 24.720 1.00 96.19 84 GLY A O 1
ATOM 622 N N . MET A 1 85 ? -14.548 4.906 23.933 1.00 96.94 85 MET A N 1
ATOM 623 C CA . MET A 1 85 ? -13.309 4.932 23.154 1.00 96.94 85 MET A CA 1
ATOM 624 C C . MET A 1 85 ? -13.449 5.806 21.906 1.00 96.94 85 MET A C 1
ATOM 626 O O . MET A 1 85 ? -14.391 5.687 21.124 1.00 96.94 85 MET A O 1
ATOM 630 N N . THR A 1 86 ? -12.436 6.628 21.636 1.00 96.44 86 THR A N 1
ATOM 631 C CA . THR A 1 86 ? -12.354 7.375 20.376 1.00 96.44 86 THR A CA 1
ATOM 632 C C . THR A 1 86 ? -12.114 6.432 19.193 1.00 96.44 86 THR A C 1
ATOM 634 O O . THR A 1 86 ? -11.617 5.310 19.341 1.00 96.44 86 THR A O 1
ATOM 637 N N . ARG A 1 87 ? -12.396 6.894 17.968 1.00 93.62 87 ARG A N 1
ATOM 638 C CA . ARG A 1 87 ? -12.141 6.119 16.738 1.00 93.62 87 ARG A CA 1
ATOM 639 C C . ARG A 1 87 ? -10.681 5.665 16.623 1.00 93.62 87 ARG A C 1
ATOM 641 O O . ARG A 1 87 ? -10.423 4.535 16.218 1.00 93.62 87 ARG A O 1
ATOM 648 N N . ALA A 1 88 ? -9.731 6.516 17.014 1.00 95.88 88 ALA A N 1
ATOM 649 C CA . ALA A 1 88 ? -8.307 6.185 17.009 1.00 95.88 88 ALA A CA 1
ATOM 650 C C . ALA A 1 88 ? -7.957 5.111 18.052 1.00 95.88 88 ALA A C 1
ATOM 652 O O . ALA A 1 88 ? -7.202 4.184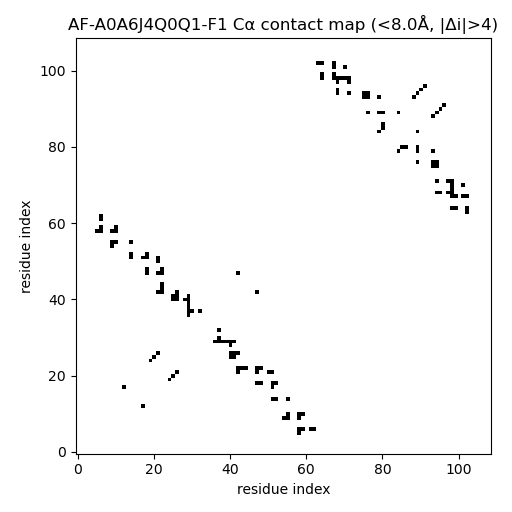 17.752 1.00 95.88 88 ALA A O 1
ATOM 653 N N . GLN A 1 89 ? -8.533 5.194 19.257 1.00 96.31 89 GLN A N 1
ATOM 654 C CA . GLN A 1 89 ? -8.357 4.172 20.291 1.00 96.31 89 GLN A CA 1
ATOM 655 C C . GLN A 1 89 ? -8.951 2.831 19.850 1.00 96.31 89 GLN A C 1
ATOM 657 O O . GLN A 1 89 ? -8.275 1.809 19.951 1.00 96.31 89 GLN A O 1
ATOM 662 N N . THR A 1 90 ? -10.168 2.846 19.302 1.00 96.44 90 THR A N 1
ATOM 663 C CA . THR A 1 90 ? -10.861 1.659 18.780 1.00 96.44 90 THR A CA 1
ATOM 664 C C . THR A 1 90 ? -10.060 1.008 17.654 1.00 96.44 90 THR A C 1
ATOM 666 O O . THR A 1 90 ? -9.792 -0.193 17.686 1.00 96.44 90 THR A O 1
ATOM 669 N N . MET A 1 91 ? -9.581 1.806 16.694 1.00 95.56 91 MET A N 1
ATOM 670 C CA . MET A 1 91 ? -8.753 1.315 15.594 1.00 95.56 91 MET A CA 1
ATOM 671 C C . MET A 1 91 ? -7.451 0.681 16.100 1.00 95.56 91 MET A C 1
ATOM 673 O O . MET A 1 91 ? -7.130 -0.447 15.741 1.00 95.56 91 MET A O 1
ATOM 677 N N . ARG A 1 92 ? -6.708 1.378 16.968 1.00 96.00 92 ARG A N 1
ATOM 678 C CA . ARG A 1 92 ? -5.384 0.933 17.430 1.00 96.00 92 ARG A CA 1
ATOM 679 C C . ARG A 1 92 ? -5.437 -0.259 18.384 1.00 96.00 92 ARG A C 1
ATOM 681 O O . ARG A 1 92 ? -4.541 -1.095 18.336 1.00 96.00 92 ARG A O 1
ATOM 688 N N . ARG A 1 93 ? -6.434 -0.316 19.273 1.00 95.19 93 ARG A N 1
ATOM 689 C CA . ARG A 1 93 ? -6.484 -1.303 20.367 1.00 95.19 93 ARG A CA 1
ATOM 690 C C . ARG A 1 93 ? -7.373 -2.508 20.074 1.00 95.19 93 ARG A C 1
ATOM 692 O O . ARG A 1 93 ? -7.134 -3.558 20.656 1.00 95.19 93 ARG A O 1
ATOM 699 N N . ILE A 1 94 ? -8.368 -2.372 19.197 1.00 94.75 94 ILE A N 1
ATOM 700 C CA . ILE A 1 94 ? -9.369 -3.421 18.953 1.00 94.75 94 ILE A CA 1
ATOM 701 C C . ILE A 1 94 ? -9.297 -3.899 17.505 1.00 94.75 94 ILE A C 1
ATOM 703 O O . ILE A 1 94 ? -9.029 -5.076 17.273 1.00 94.75 94 ILE A O 1
ATOM 707 N N . VAL A 1 95 ? -9.468 -2.998 16.533 1.00 95.44 95 VAL A N 1
ATOM 708 C CA . VAL A 1 95 ? -9.596 -3.381 15.116 1.00 95.44 95 VAL A CA 1
ATOM 709 C C . VAL A 1 95 ? -8.271 -3.866 14.525 1.00 95.44 95 VAL A C 1
ATOM 711 O O . VAL A 1 95 ? -8.218 -4.976 14.004 1.00 95.44 95 VAL A O 1
ATOM 714 N N . LEU A 1 96 ? -7.184 -3.089 14.622 1.00 94.25 96 LEU A N 1
ATOM 715 C CA . LEU A 1 96 ? -5.899 -3.442 13.998 1.00 94.25 96 LEU A CA 1
ATOM 716 C C . LEU A 1 96 ? -5.315 -4.776 14.503 1.00 94.25 96 LEU A C 1
ATOM 718 O O . LEU A 1 96 ? -4.947 -5.598 13.661 1.00 94.25 96 LEU A O 1
ATOM 722 N N . PRO A 1 97 ? -5.254 -5.06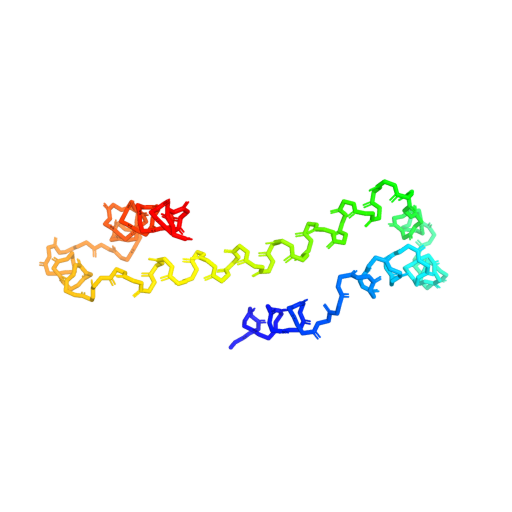3 15.820 1.00 94.50 97 PRO A N 1
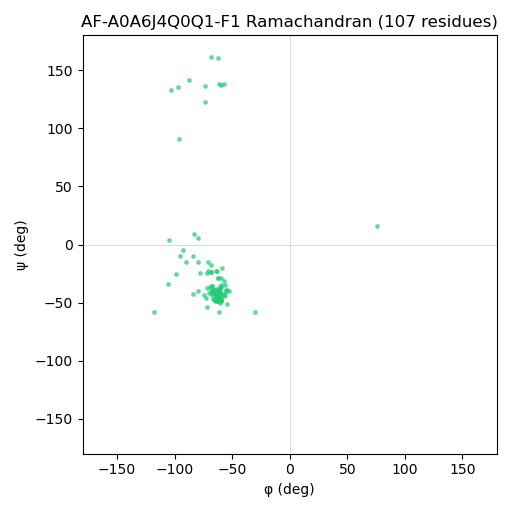ATOM 723 C CA . PRO A 1 97 ? -4.740 -6.346 16.303 1.00 94.50 97 PRO A CA 1
ATOM 724 C C . PRO A 1 97 ? -5.549 -7.552 15.803 1.00 94.50 97 PRO A C 1
ATOM 726 O O . PRO A 1 97 ? -4.973 -8.597 15.492 1.00 94.50 97 PRO A O 1
ATOM 729 N N . GLN A 1 98 ? -6.876 -7.414 15.698 1.00 94.19 98 GLN A N 1
ATOM 730 C CA . GLN A 1 98 ? -7.759 -8.465 15.183 1.00 94.19 98 GLN A CA 1
ATOM 731 C C . GLN A 1 98 ? -7.609 -8.635 13.669 1.00 94.19 98 GLN A C 1
ATOM 733 O O . GLN A 1 98 ? -7.416 -9.756 13.201 1.00 94.19 98 GLN A O 1
ATOM 738 N N . ALA A 1 99 ? -7.595 -7.532 12.918 1.00 93.62 99 ALA A N 1
ATOM 739 C CA . ALA A 1 99 ? -7.390 -7.532 11.474 1.00 93.62 99 ALA A CA 1
ATOM 740 C C . ALA A 1 99 ? -6.067 -8.212 11.087 1.00 93.62 99 ALA A C 1
ATOM 742 O O . ALA A 1 99 ? -6.046 -9.068 10.207 1.00 93.62 99 ALA A O 1
ATOM 743 N N . ILE A 1 100 ? -4.969 -7.914 11.793 1.00 94.00 100 ILE A N 1
ATOM 744 C CA . ILE A 1 100 ? -3.662 -8.558 11.568 1.00 94.00 100 ILE A CA 1
ATOM 745 C C . ILE A 1 100 ? -3.738 -10.071 11.807 1.00 94.00 100 ILE A C 1
ATOM 747 O O . ILE A 1 100 ? -3.141 -10.848 11.059 1.00 94.00 100 ILE A O 1
ATOM 751 N N . ARG A 1 101 ? -4.484 -10.515 12.827 1.00 89.88 101 ARG A N 1
ATOM 752 C CA . ARG A 1 101 ? -4.675 -11.945 13.104 1.00 89.88 101 ARG A CA 1
ATOM 753 C C . ARG A 1 101 ? -5.441 -12.632 11.972 1.00 89.88 101 ARG A C 1
ATOM 755 O O . ARG A 1 101 ? -5.037 -13.714 11.558 1.00 89.88 101 ARG A O 1
ATOM 762 N N . VAL A 1 102 ? -6.484 -11.993 11.439 1.00 89.50 102 VAL A N 1
ATOM 763 C CA . VAL A 1 102 ? -7.244 -12.498 10.282 1.00 89.50 102 VAL A CA 1
ATOM 764 C C . VAL A 1 102 ? -6.356 -12.586 9.038 1.00 89.50 102 VAL A C 1
ATOM 766 O O . VAL A 1 102 ? -6.289 -13.642 8.411 1.00 89.50 102 VAL A O 1
ATOM 769 N N . ILE A 1 103 ? -5.612 -11.519 8.727 1.00 90.38 103 ILE A N 1
ATOM 770 C CA . ILE A 1 103 ? -4.692 -11.463 7.578 1.00 90.38 103 ILE A CA 1
ATOM 771 C C . ILE A 1 103 ? -3.632 -12.566 7.671 1.00 90.38 103 ILE A C 1
ATOM 773 O O . ILE A 1 103 ? -3.341 -13.240 6.686 1.00 90.38 103 ILE A O 1
ATOM 777 N N . ARG A 1 104 ? -3.068 -12.797 8.862 1.00 85.25 104 ARG A N 1
ATOM 778 C CA . ARG A 1 104 ? -2.068 -13.852 9.079 1.00 85.25 104 ARG A CA 1
ATOM 779 C C . ARG A 1 104 ? -2.638 -15.252 8.845 1.00 85.25 104 ARG A C 1
ATOM 781 O O . ARG A 1 104 ? -1.932 -16.111 8.319 1.00 85.25 104 ARG A O 1
ATOM 788 N N . THR A 1 105 ? -3.880 -15.498 9.254 1.00 80.62 105 THR A N 1
ATOM 789 C CA . THR A 1 105 ? -4.519 -16.815 9.116 1.00 80.62 105 THR A CA 1
ATOM 790 C C . THR A 1 105 ? -4.870 -17.150 7.667 1.00 80.62 105 THR A C 1
ATOM 792 O O . THR A 1 105 ? -4.874 -18.324 7.312 1.00 80.62 105 THR A O 1
ATOM 795 N N . TRP A 1 106 ? -5.058 -16.146 6.807 1.00 61.44 106 TRP A N 1
ATOM 796 C CA . TRP A 1 106 ? -5.321 -16.335 5.374 1.00 61.44 106 TRP A CA 1
ATOM 797 C C . TRP A 1 106 ? -4.223 -17.110 4.629 1.00 61.44 106 TRP A C 1
ATOM 799 O O . TRP A 1 106 ? -4.481 -17.689 3.586 1.00 61.44 106 TRP A O 1
ATOM 809 N N . ARG A 1 107 ? -3.005 -17.179 5.177 1.00 59.44 107 ARG A N 1
ATOM 810 C CA . ARG A 1 107 ? -1.871 -17.904 4.579 1.00 59.44 107 ARG A CA 1
ATOM 811 C C . ARG A 1 107 ? -1.910 -19.431 4.806 1.00 59.44 107 ARG A C 1
ATOM 813 O O . ARG A 1 107 ? -0.920 -20.102 4.539 1.00 59.44 107 ARG A O 1
ATOM 820 N N . ARG A 1 108 ? -2.981 -19.981 5.391 1.00 50.97 108 ARG A N 1
ATOM 821 C CA . ARG A 1 108 ? -3.078 -21.406 5.773 1.00 50.97 108 ARG A CA 1
ATOM 822 C C . ARG A 1 108 ? -3.961 -22.269 4.863 1.00 50.97 108 ARG A C 1
ATOM 824 O O . ARG A 1 108 ? -4.108 -23.447 5.174 1.00 50.97 108 ARG A O 1
ATOM 831 N N . TRP A 1 109 ? -4.503 -21.717 3.780 1.00 45.12 109 TRP A N 1
ATOM 832 C CA . TRP A 1 109 ? -5.361 -22.427 2.829 1.00 45.12 109 TRP A CA 1
ATOM 833 C C . TRP A 1 109 ? -4.977 -22.079 1.397 1.00 45.12 109 TRP A C 1
ATOM 835 O O . TRP A 1 109 ? -4.601 -20.905 1.176 1.00 45.12 109 TRP A O 1
#

Secondary structure (DSSP, 8-state):
-HHHHHHHHHHHS-HHHHHHIIIIIHHHHGGGS-GGGGGGT---HHHHHHHHHHHHHHHHHHHHHHHHHHTS-HHHHHHHHHTT--HHHHIIIIIHHHHHHHHHHGGG-

Nearest PDB structures (foldseek):
  8y5f-assembly1_C  TM=4.924E-01  e=8.992E-01  Escherichia coli

Sequence (109 aa):
GVSGFYVSFIRGTPLIVQIFFIYLGLPQLAQYAPGPLQGLFILGTVTSGVLALGINYGAYMAEIFRAGIQAVGHGQVEAAQALGMTRAQTMRRIVLPQAIRVIRTWRRW

Solvent-accessible surface area (backbone atoms only — not comparable to full-atom va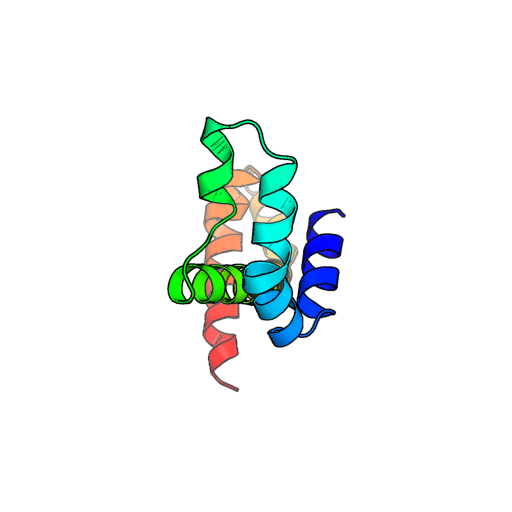lues): 6020 Å² total; per-residue (Å²): 106,71,70,57,52,52,31,51,52,53,72,73,44,60,66,68,58,46,33,48,41,46,56,63,48,35,41,67,51,22,80,80,39,61,78,93,54,25,66,77,29,60,56,53,74,66,59,24,48,52,50,35,48,48,55,44,52,47,37,56,48,52,50,49,53,51,51,19,52,68,67,48,60,66,66,63,56,51,54,34,46,75,72,70,45,50,72,68,53,36,40,66,71,52,43,48,62,50,13,53,52,52,51,61,56,61,77,75,116

Organism: NCBI:txid349277

Radius of gyration: 19.82 Å; Cα contacts (8 Å, |Δi|>4): 81; chains: 1; bounding box: 38×42×50 Å

Mean predicted aligned error: 6.62 Å

InterPro domains:
  IPR000515 ABC transporter type 1, transmembrane domain MetI-like [PF00528] (4-103)
  IPR000515 ABC transporter type 1, transmembrane domain MetI-like [PS50928] (1-109)
  IPR000515 ABC transporter type 1, transmembrane domain MetI-like [cd06261] (2-103)
  IPR010065 Amino acid ABC transporter, permease protein, 3-TM domain [TIGR01726] (3-67)
  IPR035906 MetI-like superfamily [G3DSA:1.10.3720.10] (1-106)
  IPR035906 MetI-like superfamily [SSF161098] (3-105)
  IPR043429 ABC transporter membrane protein permease protein ArtM/GltK/GlnP/TcyL/YhdX-like [PTHR30614] (3-103)

pLDDT: mean 87.47, std 9.02, range [45.12, 96.94]

Foldseek 3Di:
DVLVVLLCVLQVDDLVVQLCCLQPVQLVCLVVDDDVCSVVSHDDSVRSNCVSVCSNVVSVVVVLLVVLLVPQDVVLVVVCVVVVHDPVRSCVPPRVVSSVVVSVCVVPD